Protein AF-X1DJ37-F1 (afdb_monomer_lite)

Sequence (113 aa):
PRICLNRFDFKKEFSEYPNYTDTIFDDEAEVSIEGAAAPFTGRFKPRGPGRLKAFYDQDPFGPWRLQIYDMFDWDTGTLNSFELTITTPEPTTVILLLLGAGLMTVFKPRRGR

Secondary structure (DSSP, 8-state):
----SS---TTT-------EEEEEE-TT-SSBGGG--SSEEEEEBPPSSS-GGGGTTS---S----------TT----------------HHHHHHHHHHHHHTTS-------

InterPro domains:
  IPR008979 Galactose-binding-like domain superfamily [SSF49785] (54-86)
  IPR013424 PEP-CTERM protein-sorting domain [PF07589] (87-111)
  IPR013424 PEP-CTERM protein-sorting domain [TIGR02595] (88-106)

pLDDT: mean 79.8, std 15.0, range [50.06, 96.5]

Radius of gyration: 22.68 Å; chains: 1; bounding box: 65×37×58 Å

Organism: NCBI:txid412755

Structure (mmCIF, N/CA/C/O backbone):
data_AF-X1DJ37-F1
#
_entry.id   AF-X1DJ37-F1
#
loop_
_atom_site.group_PDB
_atom_site.id
_atom_site.type_symbol
_atom_site.label_atom_id
_atom_site.label_alt_id
_atom_site.label_comp_id
_atom_site.label_asym_id
_atom_site.label_entity_id
_atom_site.label_seq_id
_atom_site.pdbx_PDB_ins_code
_atom_site.Cartn_x
_atom_site.Cartn_y
_atom_site.Cartn_z
_atom_site.occupancy
_atom_site.B_iso_or_equiv
_atom_site.auth_seq_id
_atom_site.auth_comp_id
_atom_site.auth_asym_id
_atom_site.auth_atom_id
_atom_site.pdbx_PDB_model_num
ATOM 1 N N . PRO A 1 1 ? -9.092 -8.165 5.855 1.00 77.06 1 PRO A N 1
ATOM 2 C CA . PRO A 1 1 ? -9.307 -8.407 4.405 1.00 77.06 1 PRO A CA 1
ATOM 3 C C . PRO A 1 1 ? -7.977 -8.250 3.659 1.00 77.06 1 PRO A C 1
ATOM 5 O O . PRO A 1 1 ? -7.095 -7.567 4.167 1.00 77.06 1 PRO A O 1
ATOM 8 N N . ARG A 1 2 ? -7.811 -8.876 2.491 1.00 85.38 2 ARG A N 1
ATOM 9 C CA . ARG A 1 2 ? -6.674 -8.599 1.603 1.00 85.38 2 ARG A CA 1
ATOM 10 C C . ARG A 1 2 ? -7.165 -7.668 0.504 1.00 85.38 2 ARG A C 1
ATOM 12 O O . ARG A 1 2 ? -8.104 -8.031 -0.195 1.00 85.38 2 ARG A O 1
ATOM 19 N N . ILE A 1 3 ? -6.539 -6.507 0.363 1.00 87.19 3 ILE A N 1
ATOM 20 C CA . ILE A 1 3 ? -6.842 -5.563 -0.716 1.00 87.19 3 ILE A CA 1
ATOM 21 C C . ILE A 1 3 ? -5.673 -5.481 -1.682 1.00 87.19 3 ILE A C 1
ATOM 23 O O . ILE A 1 3 ? -4.552 -5.888 -1.362 1.00 87.19 3 ILE A O 1
ATOM 27 N N . CYS A 1 4 ? -5.947 -4.931 -2.853 1.00 85.38 4 CYS A N 1
ATOM 28 C CA . CYS A 1 4 ? -4.912 -4.558 -3.784 1.00 85.38 4 CYS A CA 1
ATOM 29 C C . CYS A 1 4 ? -4.678 -3.048 -3.734 1.00 85.38 4 CYS A C 1
ATOM 31 O O . CYS A 1 4 ? -5.633 -2.292 -3.592 1.00 85.38 4 CYS A O 1
ATOM 33 N N . LEU A 1 5 ? -3.414 -2.623 -3.811 1.00 88.00 5 LEU A N 1
ATOM 34 C CA . LEU A 1 5 ? -3.062 -1.201 -3.839 1.00 88.00 5 LEU A CA 1
ATOM 35 C C . LEU A 1 5 ? -2.826 -0.709 -5.267 1.00 88.00 5 LEU A C 1
ATOM 37 O O . LEU A 1 5 ? -3.344 0.337 -5.650 1.00 88.00 5 LEU A O 1
ATOM 41 N N . ASN A 1 6 ? -2.078 -1.485 -6.060 1.00 82.50 6 ASN A N 1
ATOM 42 C CA . ASN A 1 6 ? -1.823 -1.161 -7.465 1.00 82.50 6 ASN A CA 1
ATOM 43 C C . ASN A 1 6 ? -1.772 -2.364 -8.429 1.00 82.50 6 ASN A C 1
ATOM 45 O O . ASN A 1 6 ? -1.582 -2.199 -9.630 1.00 82.50 6 ASN A O 1
ATOM 49 N N . ARG A 1 7 ? -1.922 -3.603 -7.943 1.00 69.44 7 ARG A N 1
ATOM 50 C CA . ARG A 1 7 ? -1.800 -4.783 -8.812 1.00 69.44 7 ARG A CA 1
ATOM 51 C C . ARG A 1 7 ? -3.114 -5.097 -9.526 1.00 69.44 7 ARG A C 1
ATOM 53 O O . ARG A 1 7 ? -4.167 -5.238 -8.907 1.00 69.44 7 ARG A O 1
ATOM 60 N N . PHE A 1 8 ? -3.027 -5.274 -10.834 1.00 60.03 8 PHE A N 1
ATOM 61 C CA . PHE A 1 8 ? -4.132 -5.756 -11.645 1.00 60.03 8 PHE A CA 1
ATOM 62 C C . PHE A 1 8 ? -4.064 -7.269 -11.889 1.00 60.03 8 PHE A C 1
ATOM 64 O O . PHE A 1 8 ? -3.048 -7.914 -11.634 1.00 60.03 8 PHE A O 1
ATOM 71 N N . ASP A 1 9 ? -5.205 -7.819 -12.310 1.00 60.91 9 ASP A N 1
ATOM 72 C CA . ASP A 1 9 ? -5.481 -9.219 -12.614 1.00 60.91 9 ASP A CA 1
ATOM 73 C C . ASP A 1 9 ? -4.292 -9.948 -13.258 1.00 60.91 9 ASP A C 1
ATOM 75 O O . ASP A 1 9 ? -3.897 -9.670 -14.392 1.00 60.91 9 ASP A O 1
ATOM 79 N N . PHE A 1 10 ? -3.816 -10.969 -12.541 1.00 55.34 10 PHE A N 1
ATOM 80 C CA . PHE A 1 10 ? -2.777 -11.921 -12.936 1.00 55.34 10 PHE A CA 1
ATOM 81 C C . PHE A 1 10 ? -3.015 -12.597 -14.295 1.00 55.34 10 PHE A C 1
ATOM 83 O O . PHE A 1 10 ? -2.132 -13.300 -14.781 1.00 55.34 10 PHE A O 1
ATOM 90 N N . LYS A 1 11 ? -4.219 -12.474 -14.865 1.00 55.44 11 LYS A N 1
ATOM 91 C CA . LYS A 1 11 ? -4.629 -13.151 -16.093 1.00 55.44 11 LYS A CA 1
ATOM 92 C C . LYS A 1 11 ? -4.899 -12.226 -17.280 1.00 55.44 11 LYS A C 1
ATOM 94 O O . LYS A 1 11 ? -5.096 -12.773 -18.364 1.00 55.44 11 LYS A O 1
ATOM 99 N N . LYS A 1 12 ? -4.980 -10.893 -17.123 1.00 59.78 12 LYS A N 1
ATOM 100 C CA . LYS A 1 12 ? -5.550 -10.048 -18.199 1.00 59.78 12 LYS A CA 1
ATOM 101 C C . LYS A 1 12 ? -4.901 -8.699 -18.501 1.00 59.78 12 LYS A C 1
ATOM 103 O O . LYS A 1 12 ? -4.946 -8.324 -19.667 1.00 59.78 12 LYS A O 1
ATOM 108 N N . GLU A 1 13 ? -4.295 -7.982 -17.557 1.00 57.59 13 GLU A N 1
ATOM 109 C CA . GLU A 1 13 ? -3.586 -6.734 -17.899 1.00 57.59 13 GLU A CA 1
ATOM 110 C C . GLU A 1 13 ? -2.312 -6.613 -17.068 1.00 57.59 13 GLU A C 1
ATOM 112 O O . GLU A 1 13 ? -2.327 -6.504 -15.843 1.00 57.59 13 GLU A O 1
ATOM 117 N N . PHE A 1 14 ? -1.182 -6.629 -17.757 1.00 55.31 14 PHE A N 1
ATOM 118 C CA . PHE A 1 14 ? 0.084 -6.242 -17.169 1.00 55.31 14 PHE A CA 1
ATOM 119 C C . PHE A 1 14 ? 0.218 -4.739 -17.387 1.00 55.31 14 PHE A C 1
ATOM 121 O O . PHE A 1 14 ? 0.517 -4.291 -18.489 1.00 55.31 14 PHE A O 1
ATOM 128 N N . SER A 1 15 ? -0.093 -3.946 -16.366 1.00 57.59 15 SER A N 1
ATOM 129 C CA . SER A 1 15 ? 0.289 -2.536 -16.354 1.00 57.59 15 SER A CA 1
ATOM 130 C C . SER A 1 15 ? 1.588 -2.418 -15.567 1.00 57.59 15 SER A C 1
ATOM 132 O O . SER A 1 15 ? 1.619 -2.715 -14.372 1.00 57.59 15 SER A O 1
ATOM 134 N N . GLU A 1 16 ? 2.658 -2.017 -16.246 1.00 65.25 16 GLU A N 1
ATOM 135 C CA . GLU A 1 16 ? 3.930 -1.673 -15.618 1.00 65.25 16 GLU A CA 1
ATOM 136 C C . GLU A 1 16 ? 3.775 -0.319 -14.922 1.00 65.25 16 GLU A C 1
ATOM 138 O O . GLU A 1 16 ? 3.636 0.726 -15.558 1.00 65.25 16 GLU A O 1
ATOM 143 N N . TYR A 1 17 ? 3.775 -0.337 -13.593 1.00 74.19 17 TYR A N 1
ATOM 144 C CA . TYR A 1 17 ? 3.779 0.872 -12.778 1.00 74.19 17 TYR A CA 1
ATOM 145 C C . TYR A 1 17 ? 5.075 0.922 -11.965 1.00 74.19 17 TYR A C 1
ATOM 147 O O . TYR A 1 17 ? 5.079 0.498 -10.806 1.00 74.19 17 TYR A O 1
ATOM 155 N N . PRO A 1 18 ? 6.187 1.384 -12.566 1.00 82.62 18 PRO A N 1
ATOM 156 C CA . PRO A 1 18 ? 7.462 1.509 -11.873 1.00 82.62 18 PRO A CA 1
ATOM 157 C C . PRO A 1 18 ? 7.520 2.785 -11.019 1.00 82.62 18 PRO A C 1
ATOM 159 O O . PRO A 1 18 ? 6.720 3.702 -11.180 1.00 82.62 18 PRO A O 1
ATOM 162 N N . ASN A 1 19 ? 8.538 2.876 -10.160 1.00 90.19 19 ASN A N 1
ATOM 163 C CA . ASN A 1 19 ? 8.953 4.107 -9.469 1.00 90.19 19 ASN A CA 1
ATOM 164 C C . ASN A 1 19 ? 7.893 4.731 -8.539 1.00 90.19 19 ASN A C 1
ATOM 166 O O . ASN A 1 19 ? 7.379 5.823 -8.785 1.00 90.19 19 ASN A O 1
ATOM 170 N N . TYR A 1 20 ? 7.620 4.057 -7.423 1.00 92.75 20 TYR A N 1
ATOM 171 C CA . TYR A 1 20 ? 6.886 4.623 -6.287 1.00 92.75 20 TYR A CA 1
ATOM 172 C C . TYR A 1 20 ? 7.854 5.430 -5.427 1.00 92.75 20 TYR A C 1
ATOM 174 O O . TYR A 1 20 ? 8.816 4.886 -4.884 1.00 92.75 20 TYR A O 1
ATOM 182 N N . THR A 1 21 ? 7.632 6.735 -5.326 1.00 94.50 21 THR A N 1
ATOM 183 C CA . THR A 1 21 ? 8.481 7.648 -4.551 1.00 94.50 21 THR A CA 1
ATOM 184 C C . THR A 1 21 ? 7.571 8.492 -3.690 1.00 94.50 21 THR A C 1
ATOM 186 O O . THR A 1 21 ? 6.809 9.278 -4.237 1.00 94.50 21 THR A O 1
ATOM 189 N N . ASP A 1 22 ? 7.608 8.304 -2.371 1.00 95.12 22 ASP A N 1
ATOM 190 C CA . ASP A 1 22 ? 6.698 8.972 -1.430 1.00 95.12 22 ASP A CA 1
ATOM 191 C C . ASP A 1 22 ? 5.216 8.821 -1.831 1.00 95.12 22 ASP A C 1
ATOM 193 O O . ASP A 1 22 ? 4.411 9.753 -1.752 1.00 95.12 22 ASP A O 1
ATOM 197 N N . THR A 1 23 ? 4.856 7.633 -2.330 1.00 95.69 23 THR A N 1
ATOM 198 C CA . THR A 1 23 ? 3.485 7.311 -2.731 1.00 95.69 23 THR A CA 1
ATOM 199 C C . THR A 1 23 ? 2.621 7.060 -1.503 1.00 95.69 23 THR A C 1
ATOM 201 O O . THR A 1 23 ? 2.898 6.157 -0.714 1.00 95.69 23 THR A O 1
ATOM 204 N N . ILE A 1 24 ? 1.515 7.790 -1.393 1.00 96.19 24 ILE A N 1
ATOM 205 C CA . ILE A 1 24 ? 0.497 7.586 -0.363 1.00 96.19 24 ILE A CA 1
ATOM 206 C C . ILE A 1 24 ? -0.746 7.000 -1.026 1.00 96.19 24 ILE A C 1
ATOM 208 O O . ILE A 1 24 ? -1.385 7.641 -1.859 1.00 96.19 24 ILE A O 1
ATOM 212 N N . PHE A 1 25 ? -1.108 5.783 -0.639 1.00 94.88 25 PHE A N 1
ATOM 213 C CA . PHE A 1 25 ? -2.372 5.175 -1.036 1.00 94.88 25 PHE A CA 1
ATOM 214 C C . PHE A 1 25 ? -3.488 5.653 -0.104 1.00 94.88 25 PHE A C 1
ATOM 216 O O . PHE A 1 25 ? -3.411 5.434 1.100 1.00 94.88 25 PHE A O 1
ATOM 223 N N . ASP A 1 26 ? -4.518 6.296 -0.658 1.00 95.25 26 ASP A N 1
ATOM 224 C CA . ASP A 1 26 ? -5.645 6.845 0.103 1.00 95.25 26 ASP A CA 1
ATOM 225 C C . ASP A 1 26 ? -6.933 6.857 -0.738 1.00 95.25 26 ASP A C 1
ATOM 227 O O . ASP A 1 26 ? -6.992 7.436 -1.823 1.00 95.25 26 ASP A O 1
ATOM 231 N N . ASP A 1 27 ? -7.999 6.253 -0.218 1.00 93.19 27 ASP A N 1
ATOM 232 C CA . ASP A 1 27 ? -9.310 6.199 -0.869 1.00 93.19 27 ASP A CA 1
ATOM 233 C C . ASP A 1 27 ? -9.965 7.563 -1.074 1.00 93.19 27 ASP A C 1
ATOM 235 O O . ASP A 1 27 ? -10.840 7.705 -1.935 1.00 93.19 27 ASP A O 1
ATOM 239 N N . GLU A 1 28 ? -9.562 8.555 -0.288 1.00 92.69 28 GLU A N 1
ATOM 240 C CA . GLU A 1 28 ? -10.034 9.930 -0.374 1.00 92.69 28 GLU A CA 1
ATOM 241 C C . GLU A 1 28 ? -9.193 10.778 -1.331 1.00 92.69 28 GLU A C 1
ATOM 243 O O . GLU A 1 28 ? -9.460 11.965 -1.496 1.00 92.69 28 GLU A O 1
ATOM 248 N N . ALA A 1 29 ? -8.154 10.227 -1.963 1.00 95.00 29 ALA A N 1
ATOM 249 C CA . ALA A 1 29 ? -7.414 10.946 -2.994 1.00 95.00 29 ALA A CA 1
ATOM 250 C C . ALA A 1 29 ? -8.301 11.253 -4.215 1.00 95.00 29 ALA A C 1
ATOM 252 O O . ALA A 1 29 ? -9.163 10.456 -4.605 1.00 95.00 29 ALA A O 1
ATOM 253 N N . GLU A 1 30 ? -8.067 12.397 -4.854 1.00 92.75 30 GLU A N 1
ATOM 254 C CA . GLU A 1 30 ? -8.797 12.807 -6.057 1.00 92.75 30 GLU A CA 1
ATOM 255 C C . GLU A 1 30 ? -8.398 11.947 -7.264 1.00 92.75 30 GLU A C 1
ATOM 257 O O . GLU A 1 30 ? -9.253 11.358 -7.932 1.00 92.75 30 GLU A O 1
ATOM 262 N N . VAL A 1 31 ? -7.089 11.795 -7.475 1.00 92.50 31 VAL A N 1
ATOM 263 C CA . VAL A 1 31 ? -6.505 11.107 -8.629 1.00 92.50 31 VAL A CA 1
ATOM 264 C C . VAL A 1 31 ? -6.372 9.607 -8.355 1.00 92.50 31 VAL A C 1
ATOM 266 O O . VAL A 1 31 ? -5.840 9.192 -7.325 1.00 92.50 31 VAL A O 1
ATOM 269 N N . SER A 1 32 ? -6.854 8.778 -9.283 1.00 90.81 32 SER A N 1
ATOM 270 C CA . SER A 1 32 ? -6.601 7.330 -9.276 1.00 90.81 32 SER A CA 1
ATOM 271 C C . SER A 1 32 ? -5.171 7.037 -9.694 1.00 90.81 32 SER A C 1
ATOM 273 O O . SER A 1 32 ? -4.685 7.653 -10.642 1.00 90.81 32 SER A O 1
ATOM 275 N N . ILE A 1 33 ? -4.530 6.049 -9.067 1.00 90.25 33 ILE A N 1
ATOM 276 C CA . ILE A 1 33 ? -3.201 5.612 -9.508 1.00 90.25 33 ILE A CA 1
ATOM 277 C C . ILE A 1 33 ? -3.217 5.053 -10.943 1.00 90.25 33 ILE A C 1
ATOM 279 O O . ILE A 1 33 ? -2.223 5.164 -11.649 1.00 90.25 33 ILE A O 1
ATOM 283 N N . GLU A 1 34 ? -4.367 4.554 -11.421 1.00 85.12 34 GLU A N 1
ATOM 284 C CA . GLU A 1 34 ? -4.556 4.131 -12.821 1.00 85.12 34 GLU A CA 1
ATOM 285 C C . GLU A 1 34 ? -4.487 5.292 -13.822 1.00 85.12 34 GLU A C 1
ATOM 287 O O . GLU A 1 34 ? -4.131 5.085 -14.979 1.00 85.12 34 GLU A O 1
ATOM 292 N N . GLY A 1 35 ? -4.864 6.500 -13.394 1.00 84.56 35 GLY A N 1
ATOM 293 C CA . GLY A 1 35 ? -4.855 7.703 -14.229 1.00 84.56 35 GLY A CA 1
ATOM 294 C C . GLY A 1 35 ? -3.566 8.515 -14.113 1.00 84.56 35 GLY A C 1
ATOM 295 O O . GLY A 1 35 ? -3.459 9.568 -14.737 1.00 84.56 35 GLY A O 1
ATOM 296 N N . ALA A 1 36 ? -2.617 8.060 -13.293 1.00 88.56 36 ALA A N 1
ATOM 297 C CA . ALA A 1 36 ? -1.332 8.706 -13.079 1.00 88.56 36 ALA A CA 1
ATOM 298 C C . ALA A 1 36 ? -0.223 8.006 -13.879 1.00 88.56 36 ALA A C 1
ATOM 300 O O . ALA A 1 36 ? -0.375 6.875 -14.339 1.00 88.56 36 ALA A O 1
ATOM 301 N N . ALA A 1 37 ? 0.913 8.683 -14.026 1.00 88.12 37 ALA A N 1
ATOM 302 C CA . ALA A 1 37 ? 2.110 8.136 -14.651 1.00 88.12 37 ALA A CA 1
ATOM 303 C C . ALA A 1 37 ? 3.290 8.213 -13.679 1.00 88.12 37 ALA A C 1
ATOM 305 O O . ALA A 1 37 ? 3.343 9.102 -12.829 1.00 88.12 37 ALA A O 1
ATOM 306 N N . ALA A 1 38 ? 4.233 7.284 -13.825 1.00 88.31 38 ALA A N 1
ATOM 307 C CA . ALA A 1 38 ? 5.457 7.270 -13.039 1.00 88.31 38 ALA A CA 1
ATOM 308 C C . ALA A 1 38 ? 6.316 8.534 -13.298 1.00 88.31 38 ALA A C 1
ATOM 310 O O . ALA A 1 38 ? 6.339 9.026 -14.431 1.00 88.31 38 ALA A O 1
ATOM 311 N N . PRO A 1 39 ? 7.085 9.022 -12.305 1.00 91.69 39 PRO A N 1
ATOM 312 C CA . PRO A 1 39 ? 7.154 8.523 -10.930 1.00 91.69 39 PRO A CA 1
ATOM 313 C C . PRO A 1 39 ? 5.870 8.826 -10.142 1.00 91.69 39 PRO A C 1
ATOM 315 O O . PRO A 1 39 ? 5.317 9.921 -10.223 1.00 91.69 39 PRO A O 1
ATOM 318 N N . PHE A 1 40 ? 5.400 7.855 -9.358 1.00 93.31 40 PHE A N 1
ATOM 319 C CA . PHE A 1 40 ? 4.176 7.985 -8.562 1.00 93.31 40 PHE A CA 1
ATOM 320 C C . PHE A 1 40 ? 4.443 8.758 -7.270 1.00 93.31 40 PHE A C 1
ATOM 322 O O . PHE A 1 40 ? 4.438 8.184 -6.183 1.00 93.31 40 PHE A O 1
ATOM 329 N N . THR A 1 41 ? 4.685 10.062 -7.372 1.00 95.81 41 THR A N 1
ATOM 330 C CA . THR A 1 41 ? 4.894 10.930 -6.205 1.00 95.81 41 THR A CA 1
ATOM 331 C C . THR A 1 41 ? 3.605 11.595 -5.755 1.00 95.81 41 THR A C 1
ATOM 333 O O . THR A 1 41 ? 2.947 12.281 -6.536 1.00 95.81 41 THR A O 1
ATOM 336 N N . GLY A 1 42 ? 3.251 11.405 -4.482 1.00 95.44 42 GLY A N 1
ATOM 337 C CA . GLY A 1 42 ? 2.068 12.005 -3.869 1.00 95.44 42 GLY A CA 1
ATOM 338 C C . GLY A 1 42 ? 0.960 11.007 -3.534 1.00 95.44 42 GLY A C 1
ATOM 339 O O . GLY A 1 42 ? 1.195 9.810 -3.366 1.00 95.44 42 GLY A O 1
ATOM 340 N N . ARG A 1 43 ? -0.262 11.526 -3.374 1.00 96.19 43 ARG A N 1
ATOM 341 C CA . ARG A 1 43 ? -1.411 10.792 -2.828 1.00 96.19 43 ARG A CA 1
ATOM 342 C C . ARG A 1 43 ? -2.353 10.320 -3.934 1.00 96.19 43 ARG A C 1
ATOM 344 O O . ARG A 1 43 ? -2.884 11.142 -4.676 1.00 96.19 43 ARG A O 1
ATOM 351 N N . PHE A 1 44 ? -2.605 9.015 -4.004 1.00 94.56 44 PHE A N 1
ATOM 352 C CA . PHE A 1 44 ? -3.401 8.392 -5.061 1.00 94.56 44 PHE A CA 1
ATOM 353 C C . PHE A 1 44 ? -4.430 7.408 -4.516 1.00 94.56 44 PHE A C 1
ATOM 355 O O . PHE A 1 44 ? -4.202 6.701 -3.533 1.00 94.56 44 PHE A O 1
ATOM 362 N N . LYS A 1 45 ? -5.561 7.318 -5.218 1.00 93.00 45 LYS A N 1
ATOM 363 C CA . LYS A 1 45 ? -6.602 6.340 -4.922 1.00 93.00 45 LYS A CA 1
ATOM 364 C C . LYS A 1 45 ? -6.133 4.954 -5.381 1.00 93.00 45 LYS A C 1
ATOM 366 O O . LYS A 1 45 ? -5.724 4.838 -6.541 1.00 93.00 45 LYS A O 1
ATOM 371 N N . PRO A 1 46 ? -6.192 3.916 -4.521 1.00 90.56 46 PRO A N 1
ATOM 372 C CA . PRO A 1 46 ? -5.738 2.572 -4.871 1.00 90.56 46 PRO A CA 1
ATOM 373 C C . PRO A 1 46 ? -6.543 1.930 -6.010 1.00 90.56 46 PRO A C 1
ATOM 375 O O . PRO A 1 46 ? -7.740 2.199 -6.177 1.00 90.56 46 PRO A O 1
ATOM 378 N N . ARG A 1 47 ? -5.895 1.017 -6.742 1.00 80.56 47 ARG A N 1
ATOM 379 C CA . ARG A 1 47 ? -6.491 0.164 -7.784 1.00 80.56 47 ARG A CA 1
ATOM 380 C C . ARG A 1 47 ? -7.002 -1.161 -7.204 1.00 80.56 47 ARG A C 1
ATOM 382 O O . ARG A 1 47 ? -6.325 -1.785 -6.395 1.00 80.56 47 ARG A O 1
ATOM 389 N N . GLY A 1 48 ? -8.133 -1.655 -7.720 1.00 68.31 48 GLY A N 1
ATOM 390 C CA . GLY A 1 48 ? -8.596 -3.040 -7.532 1.00 68.31 48 GLY A CA 1
ATOM 391 C C . GLY A 1 48 ? -9.976 -3.197 -6.870 1.00 68.31 48 GLY A C 1
ATOM 392 O O . GLY A 1 48 ? -10.571 -2.219 -6.410 1.00 68.31 48 GLY A O 1
ATOM 393 N N . PRO A 1 49 ? -10.526 -4.431 -6.843 1.00 59.81 49 PRO A N 1
ATOM 394 C CA . PRO A 1 49 ? -11.760 -4.728 -6.127 1.00 59.81 49 PRO A CA 1
ATOM 395 C C . PRO A 1 49 ? -11.498 -4.690 -4.617 1.00 59.81 49 PRO A C 1
ATOM 397 O O . PRO A 1 49 ? -10.700 -5.464 -4.091 1.00 59.81 49 PRO A O 1
ATOM 400 N N . GLY A 1 50 ? -12.186 -3.787 -3.920 1.00 66.19 50 GLY A N 1
ATOM 401 C CA . GLY A 1 50 ? -11.906 -3.494 -2.516 1.00 66.19 50 GLY A CA 1
ATOM 402 C C . GLY A 1 50 ? -10.756 -2.499 -2.385 1.00 66.19 50 GLY A C 1
ATOM 403 O O . GLY A 1 50 ? -9.658 -2.711 -2.890 1.00 66.19 50 GLY A O 1
ATOM 404 N N . ARG A 1 51 ? -11.040 -1.386 -1.715 1.00 84.19 51 ARG A N 1
ATOM 405 C CA . ARG A 1 51 ? -10.101 -0.290 -1.483 1.00 84.19 51 ARG A CA 1
ATOM 406 C C . ARG A 1 51 ? -9.740 -0.198 0.007 1.00 84.19 51 ARG A C 1
ATOM 408 O O . ARG A 1 51 ? -10.190 -1.048 0.778 1.00 84.19 51 ARG A O 1
ATOM 415 N N . LEU A 1 52 ? -8.970 0.801 0.445 1.00 91.81 52 LEU A N 1
ATOM 416 C CA . LEU A 1 52 ? -8.614 0.955 1.869 1.00 91.81 52 LEU A CA 1
ATOM 417 C C . LEU A 1 52 ? -9.849 1.078 2.777 1.00 91.81 52 LEU A C 1
ATOM 419 O O . LEU A 1 52 ? -9.830 0.604 3.910 1.00 91.81 52 LEU A O 1
ATOM 423 N N . LYS A 1 53 ? -10.970 1.570 2.242 1.00 90.81 53 LYS A N 1
ATOM 424 C CA . LYS A 1 53 ? -12.302 1.567 2.865 1.00 90.81 53 LYS A CA 1
ATOM 425 C C . LYS A 1 53 ? -12.776 0.200 3.343 1.00 90.81 53 LYS A C 1
ATOM 427 O O . LYS A 1 53 ? -13.609 0.137 4.236 1.00 90.81 53 LYS A O 1
ATOM 432 N N . ALA A 1 54 ? -12.246 -0.899 2.805 1.00 90.38 54 ALA A N 1
ATOM 433 C CA . ALA A 1 54 ? -12.552 -2.244 3.293 1.00 90.38 54 ALA A CA 1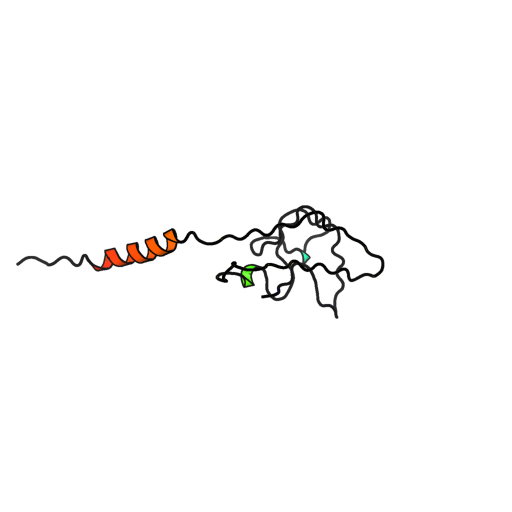
ATOM 434 C C . ALA A 1 54 ? -12.087 -2.487 4.743 1.00 90.38 54 ALA A C 1
ATOM 436 O O . ALA A 1 54 ? -12.481 -3.484 5.345 1.00 90.38 54 ALA A O 1
ATOM 437 N N . PHE A 1 55 ? -11.240 -1.609 5.287 1.00 91.31 55 PHE A N 1
ATOM 438 C CA . PHE A 1 55 ? -10.798 -1.638 6.679 1.00 91.31 55 PHE A CA 1
ATOM 439 C C . PHE A 1 55 ? -11.544 -0.648 7.582 1.00 91.31 55 PHE A C 1
ATOM 441 O O . PHE A 1 55 ? -11.251 -0.594 8.772 1.00 91.31 55 PHE A O 1
ATOM 448 N N . TYR A 1 56 ? -12.503 0.122 7.058 1.00 90.62 56 TYR A N 1
ATOM 449 C CA . TYR A 1 56 ? -13.307 1.010 7.897 1.00 90.62 56 TYR A CA 1
ATOM 450 C C . TYR A 1 56 ? -14.115 0.195 8.911 1.00 90.62 56 TYR A C 1
ATOM 452 O O . TYR A 1 56 ? -14.613 -0.892 8.601 1.00 90.62 56 TYR A O 1
ATOM 460 N N . ASP A 1 57 ? -14.186 0.721 10.134 1.00 88.50 57 ASP A N 1
ATOM 461 C CA . ASP A 1 57 ? -14.851 0.112 11.292 1.00 88.50 57 ASP A CA 1
ATOM 462 C C . ASP A 1 57 ? -14.365 -1.309 11.642 1.00 88.50 57 ASP A C 1
ATOM 464 O O . ASP A 1 57 ? -15.020 -2.033 12.392 1.00 88.50 57 ASP A O 1
ATOM 468 N N . GLN A 1 58 ? -13.215 -1.727 11.105 1.00 90.31 58 GLN A N 1
ATOM 469 C CA . GLN A 1 58 ? -12.555 -2.967 11.498 1.00 90.31 58 GLN A CA 1
ATOM 470 C C . GLN A 1 58 ? -11.636 -2.719 12.692 1.00 90.31 58 GLN A C 1
ATOM 472 O O . GLN A 1 58 ? -11.069 -1.638 12.842 1.00 90.31 58 GLN A O 1
ATOM 477 N N . ASP A 1 59 ? -11.452 -3.750 13.513 1.00 90.1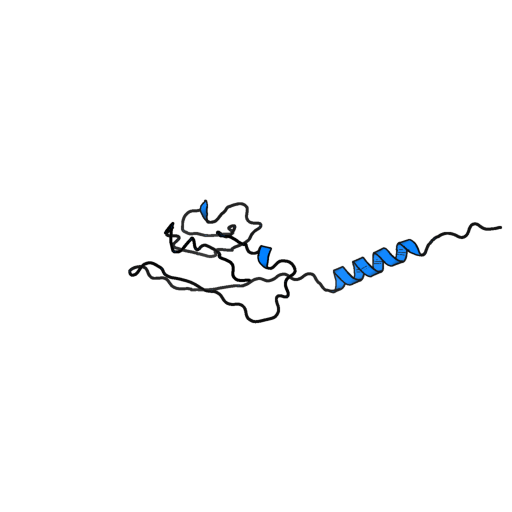9 59 ASP A N 1
ATOM 478 C CA . ASP A 1 59 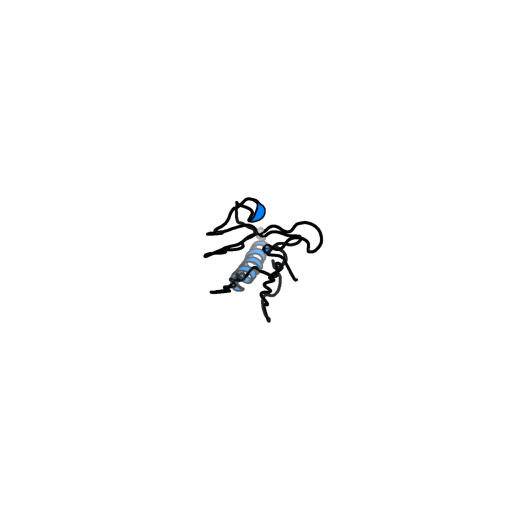? -10.441 -3.742 14.564 1.00 90.19 59 ASP A CA 1
ATOM 479 C C . ASP A 1 59 ? -9.031 -3.707 13.930 1.00 90.19 59 ASP A C 1
ATOM 481 O O . ASP A 1 59 ? -8.678 -4.634 13.189 1.00 90.19 59 ASP A O 1
ATOM 485 N N . PRO A 1 60 ? -8.220 -2.656 14.167 1.00 91.94 60 PRO A N 1
ATOM 486 C CA . PRO A 1 60 ? -6.878 -2.572 13.609 1.00 91.94 60 PRO A CA 1
ATOM 487 C C . PRO A 1 60 ? -5.838 -3.376 14.401 1.00 91.94 60 PRO A C 1
ATOM 489 O O . PRO A 1 60 ? -4.687 -3.463 13.959 1.00 91.94 60 PRO A O 1
ATOM 492 N N . PHE A 1 61 ? -6.195 -3.924 15.571 1.00 89.75 61 PHE A N 1
ATOM 493 C CA . PHE A 1 61 ? -5.265 -4.657 16.420 1.00 89.75 61 PHE A CA 1
ATOM 494 C C . PHE A 1 61 ? -4.888 -6.000 15.795 1.00 89.75 61 PHE A C 1
ATOM 496 O O . PHE A 1 61 ? -5.723 -6.860 15.517 1.00 89.75 61 PHE A O 1
ATOM 503 N N . GLY A 1 62 ? -3.584 -6.204 15.616 1.00 89.62 62 GLY A N 1
ATOM 504 C CA . GLY A 1 62 ? -3.034 -7.451 15.108 1.00 89.62 62 GLY A CA 1
ATOM 505 C C . GLY A 1 62 ? -1.954 -7.241 14.051 1.00 89.62 62 GLY A C 1
ATOM 506 O O . GLY A 1 62 ? -1.514 -6.118 13.796 1.00 89.62 62 GLY A O 1
ATOM 507 N N . PRO A 1 63 ? -1.472 -8.340 13.451 1.00 93.94 63 PRO A N 1
ATOM 508 C CA . PRO A 1 63 ? -0.404 -8.277 12.471 1.00 93.94 63 PRO A CA 1
ATOM 509 C C . PRO A 1 63 ? -0.907 -7.752 11.122 1.00 93.94 63 PRO A C 1
ATOM 511 O O . PRO A 1 63 ? -1.828 -8.309 10.522 1.00 93.94 63 PRO A O 1
ATOM 514 N N . TRP A 1 64 ? -0.213 -6.745 10.597 1.00 94.62 64 TRP A N 1
ATOM 515 C CA . TRP A 1 64 ? -0.381 -6.248 9.232 1.00 94.62 64 TRP A CA 1
ATOM 516 C C . TRP A 1 64 ? 0.703 -6.811 8.314 1.00 94.62 64 TRP A C 1
ATOM 518 O O . TRP A 1 64 ? 1.835 -7.050 8.733 1.00 94.62 64 TRP A O 1
ATOM 528 N N . ARG A 1 65 ? 0.359 -7.046 7.044 1.00 93.62 65 ARG A N 1
ATOM 529 C CA . ARG A 1 65 ? 1.280 -7.615 6.053 1.00 93.62 65 ARG A CA 1
ATOM 530 C C . ARG A 1 65 ? 1.222 -6.833 4.749 1.00 93.62 65 ARG A C 1
ATOM 532 O O . ARG A 1 65 ? 0.195 -6.847 4.074 1.00 93.62 65 ARG A O 1
ATOM 539 N N . LEU A 1 66 ? 2.351 -6.248 4.360 1.00 92.69 66 LEU A N 1
ATOM 540 C CA . LEU A 1 66 ? 2.577 -5.769 3.000 1.00 92.69 66 LEU A CA 1
ATOM 541 C C . LEU A 1 66 ? 3.019 -6.942 2.114 1.00 92.69 66 LEU A C 1
ATOM 543 O O . LEU A 1 66 ? 3.859 -7.746 2.515 1.00 92.69 66 LEU A O 1
ATOM 547 N N . GLN A 1 67 ? 2.455 -7.050 0.911 1.00 90.12 67 GLN A N 1
ATOM 548 C CA . GLN A 1 67 ? 2.882 -8.028 -0.091 1.00 90.12 67 GLN A CA 1
ATOM 549 C C . GLN A 1 67 ? 3.216 -7.307 -1.393 1.00 90.12 67 GLN A C 1
ATOM 551 O O . GLN A 1 67 ? 2.328 -6.738 -2.026 1.00 90.12 67 GLN A O 1
ATOM 556 N N . ILE A 1 68 ? 4.483 -7.373 -1.790 1.00 88.25 68 ILE A N 1
ATOM 557 C CA . ILE A 1 68 ? 4.985 -6.841 -3.058 1.00 88.25 68 ILE A CA 1
ATOM 558 C C . ILE A 1 68 ? 5.235 -8.021 -3.982 1.00 88.25 68 ILE A C 1
ATOM 560 O O . ILE A 1 68 ? 5.707 -9.072 -3.548 1.00 88.25 68 ILE A O 1
ATOM 564 N N . TYR A 1 69 ? 4.870 -7.853 -5.244 1.00 82.88 69 TYR A N 1
ATOM 565 C CA . TYR A 1 69 ? 5.061 -8.870 -6.254 1.00 82.88 69 TYR A CA 1
ATOM 566 C C . TYR A 1 69 ? 5.754 -8.258 -7.447 1.00 82.88 69 TYR A C 1
ATOM 568 O O . TYR A 1 69 ? 5.220 -7.327 -8.044 1.00 82.88 69 TYR A O 1
ATOM 576 N N . ASP A 1 70 ? 6.893 -8.838 -7.784 1.00 82.12 70 ASP A N 1
ATOM 577 C CA . ASP A 1 70 ? 7.467 -8.716 -9.108 1.00 82.12 70 ASP A CA 1
ATOM 578 C C . ASP A 1 70 ? 6.808 -9.757 -10.021 1.00 82.12 70 ASP A C 1
ATOM 580 O O . ASP A 1 70 ? 6.499 -10.874 -9.588 1.00 82.12 70 ASP A O 1
ATOM 584 N N . MET A 1 71 ? 6.496 -9.362 -11.247 1.00 76.88 71 MET A N 1
ATOM 585 C CA . MET A 1 71 ? 5.824 -10.203 -12.238 1.00 76.88 71 MET A CA 1
ATOM 586 C C . MET A 1 71 ? 6.591 -10.299 -13.552 1.00 76.88 71 MET A C 1
ATOM 588 O O . MET A 1 71 ? 6.106 -10.982 -14.454 1.00 76.88 71 MET A O 1
ATOM 592 N N . PHE A 1 72 ? 7.737 -9.631 -13.667 1.00 76.62 72 PHE A N 1
ATOM 593 C CA . PHE A 1 72 ? 8.533 -9.603 -14.881 1.00 76.62 72 PHE A CA 1
ATOM 594 C C . PHE A 1 72 ? 9.939 -10.098 -14.577 1.00 76.62 72 PHE A C 1
ATOM 596 O O . PHE A 1 72 ? 10.656 -9.525 -13.768 1.00 76.62 72 PHE A O 1
ATOM 603 N N . ASP A 1 73 ? 10.335 -11.178 -15.249 1.00 75.69 73 ASP A N 1
ATOM 604 C CA . ASP A 1 73 ? 11.552 -11.933 -14.926 1.00 75.69 73 ASP A CA 1
ATOM 605 C C . ASP A 1 73 ? 12.849 -11.107 -14.996 1.00 75.69 73 ASP A C 1
ATOM 607 O O . ASP A 1 73 ? 13.865 -11.517 -14.433 1.00 75.69 73 ASP A O 1
ATOM 611 N N . TRP A 1 74 ? 12.843 -9.980 -15.714 1.00 82.38 74 TRP A N 1
ATOM 612 C CA . TRP A 1 74 ? 14.012 -9.116 -15.916 1.00 82.38 74 TRP A CA 1
ATOM 613 C C . TRP A 1 74 ? 13.899 -7.747 -15.247 1.00 82.38 74 TRP A C 1
ATOM 615 O O . TRP A 1 74 ? 14.853 -6.969 -15.321 1.00 82.38 74 TRP A O 1
ATOM 625 N N . ASP A 1 75 ? 12.782 -7.467 -14.578 1.00 80.75 75 ASP A N 1
ATOM 626 C CA . ASP A 1 75 ? 12.662 -6.278 -13.751 1.00 80.75 75 ASP A CA 1
ATOM 627 C C . ASP A 1 75 ? 13.238 -6.543 -12.361 1.00 80.75 75 ASP A C 1
ATOM 629 O O . ASP A 1 75 ? 13.398 -7.674 -11.903 1.00 80.75 75 ASP A O 1
ATOM 633 N N . THR A 1 76 ? 13.641 -5.461 -11.703 1.00 85.56 76 THR A N 1
ATOM 634 C CA . THR A 1 76 ? 14.080 -5.499 -10.311 1.00 85.56 76 THR A CA 1
ATOM 635 C C . THR A 1 76 ? 13.566 -4.265 -9.594 1.00 85.56 76 THR A C 1
ATOM 637 O O . THR A 1 76 ? 13.281 -3.232 -10.204 1.00 85.56 76 THR A O 1
ATOM 640 N N . GLY A 1 77 ? 13.481 -4.347 -8.271 1.00 87.94 77 GLY A N 1
ATOM 641 C CA . GLY A 1 77 ? 13.118 -3.210 -7.446 1.00 87.94 77 GLY A CA 1
ATOM 642 C C . GLY A 1 77 ? 13.545 -3.395 -6.001 1.00 87.94 77 GLY A C 1
ATOM 643 O O . GLY A 1 77 ? 13.762 -4.510 -5.526 1.00 87.94 77 GLY A O 1
ATOM 644 N N . THR A 1 78 ? 13.629 -2.274 -5.293 1.00 92.31 78 THR A N 1
ATOM 645 C CA . THR A 1 78 ? 13.958 -2.234 -3.869 1.00 92.31 78 THR A CA 1
ATOM 646 C C . THR A 1 78 ? 12.837 -1.531 -3.123 1.00 92.31 78 THR A C 1
ATOM 648 O O . THR A 1 78 ? 12.438 -0.424 -3.486 1.00 92.31 78 THR A O 1
ATOM 651 N N . LEU A 1 79 ? 12.349 -2.150 -2.048 1.00 94.06 79 LEU A N 1
ATOM 652 C CA . LEU A 1 79 ? 11.521 -1.456 -1.069 1.00 94.06 79 LEU A CA 1
ATOM 653 C C . LEU A 1 79 ? 12.442 -0.679 -0.125 1.00 94.06 79 LEU A C 1
ATOM 655 O O . LEU A 1 79 ? 13.076 -1.273 0.743 1.00 94.06 79 LEU A O 1
ATOM 659 N N . ASN A 1 80 ? 12.512 0.638 -0.299 1.00 96.12 80 ASN A N 1
ATOM 660 C CA . ASN A 1 80 ? 13.329 1.493 0.564 1.00 96.12 80 ASN A CA 1
ATOM 661 C C . ASN A 1 80 ? 12.648 1.760 1.914 1.00 96.12 80 ASN A C 1
ATOM 663 O O . ASN A 1 80 ? 13.298 1.733 2.957 1.00 96.12 80 ASN A O 1
ATOM 667 N N . SER A 1 81 ? 11.338 2.005 1.900 1.00 96.12 81 SER A N 1
ATOM 668 C CA . SER A 1 81 ? 10.543 2.290 3.093 1.00 96.12 81 SER A CA 1
ATOM 669 C C . SER A 1 81 ? 9.093 1.848 2.908 1.00 96.12 81 SER A C 1
ATOM 671 O O . SER A 1 81 ? 8.584 1.747 1.792 1.00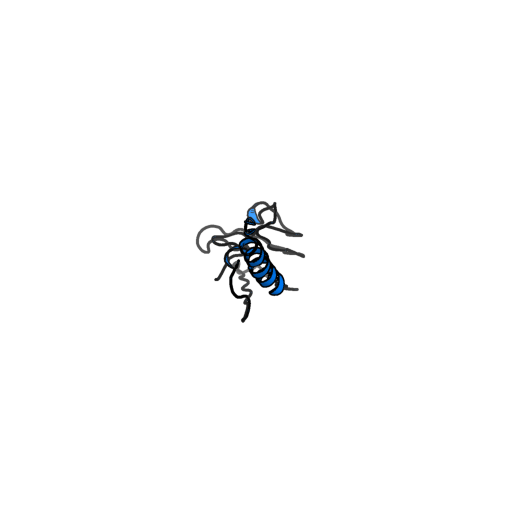 96.12 81 SER A O 1
ATOM 673 N N . PHE A 1 82 ? 8.430 1.570 4.027 1.00 95.56 82 PHE A N 1
ATOM 674 C CA . PHE A 1 82 ? 6.999 1.311 4.096 1.00 95.56 82 PHE A CA 1
ATOM 675 C C . PHE A 1 82 ? 6.454 1.903 5.391 1.00 95.56 82 PHE A C 1
ATOM 677 O O . PHE A 1 82 ? 7.025 1.690 6.460 1.00 95.56 82 PHE A O 1
ATOM 684 N N . GLU A 1 83 ? 5.331 2.601 5.281 1.00 96.50 83 GLU A N 1
ATOM 685 C CA . GLU A 1 83 ? 4.583 3.135 6.409 1.00 96.50 83 GLU A CA 1
ATOM 686 C C . GLU A 1 83 ? 3.124 2.682 6.314 1.00 96.50 83 GLU A C 1
ATOM 688 O O . GLU A 1 83 ? 2.538 2.635 5.231 1.00 96.50 83 GLU A O 1
ATOM 693 N N . LEU A 1 84 ? 2.542 2.348 7.467 1.00 94.94 84 LEU A N 1
ATOM 694 C CA . LEU A 1 84 ? 1.116 2.098 7.619 1.00 94.94 84 LEU A CA 1
ATOM 695 C C . LEU A 1 84 ? 0.556 3.068 8.656 1.00 94.94 84 LEU A C 1
ATOM 697 O O . LEU A 1 84 ? 0.815 2.926 9.851 1.00 94.94 84 LEU A O 1
ATOM 701 N N . THR A 1 85 ? -0.247 4.019 8.195 1.00 95.06 85 THR A N 1
ATOM 702 C CA . THR A 1 85 ? -0.954 4.964 9.059 1.00 95.06 85 THR A CA 1
ATOM 703 C C . THR A 1 85 ? -2.365 4.449 9.329 1.00 95.06 85 THR A C 1
ATOM 705 O O . THR A 1 85 ? -3.117 4.159 8.399 1.00 95.06 85 THR A O 1
ATOM 708 N N . ILE A 1 86 ? -2.736 4.336 10.605 1.00 92.88 86 ILE A N 1
ATOM 709 C CA . ILE A 1 86 ? -4.074 3.919 11.041 1.00 92.88 86 ILE A CA 1
ATOM 710 C C . ILE A 1 86 ? -4.652 5.021 11.924 1.00 92.88 86 ILE A C 1
ATOM 712 O O . ILE A 1 86 ? -4.005 5.463 12.871 1.00 92.88 86 ILE A O 1
ATOM 716 N N . THR A 1 87 ? -5.883 5.440 11.635 1.00 90.38 87 THR A N 1
ATOM 717 C CA . THR A 1 87 ? -6.620 6.409 12.450 1.00 90.38 87 THR A CA 1
ATOM 718 C C . THR A 1 87 ? -7.828 5.727 13.073 1.00 90.38 87 THR A C 1
ATOM 720 O O . THR A 1 87 ? -8.695 5.221 12.365 1.00 90.38 87 THR A O 1
ATOM 723 N N . THR A 1 88 ? -7.891 5.724 14.401 1.00 86.56 88 THR A N 1
ATOM 724 C CA . THR A 1 88 ? -9.048 5.247 15.167 1.00 86.56 88 THR A CA 1
ATOM 725 C C . THR A 1 88 ? -9.752 6.428 15.828 1.00 86.56 88 THR A C 1
ATOM 727 O O . THR A 1 88 ? -9.066 7.350 16.275 1.00 86.56 88 THR A O 1
ATOM 730 N N . PRO A 1 89 ? -11.092 6.430 15.937 1.00 79.56 89 PRO A N 1
ATOM 731 C CA . PRO A 1 89 ? -11.784 7.436 16.729 1.00 79.56 89 PRO A CA 1
ATOM 732 C C . PRO A 1 89 ? -11.349 7.351 18.197 1.00 79.56 89 PRO A C 1
ATOM 734 O O . PRO A 1 89 ? -11.200 6.260 18.751 1.00 79.56 89 PRO A O 1
ATOM 737 N N . GLU A 1 90 ? -11.172 8.508 18.832 1.00 73.56 90 GLU A N 1
ATOM 738 C CA . GLU A 1 90 ? -10.901 8.586 20.266 1.00 73.56 90 GLU A CA 1
ATOM 739 C C . GLU A 1 90 ? -12.085 7.978 21.049 1.00 73.56 90 GLU A C 1
ATOM 741 O O . GLU A 1 90 ? -13.237 8.385 20.837 1.00 73.56 90 GLU A O 1
ATOM 746 N N . PRO A 1 91 ? -11.852 7.031 21.980 1.00 67.31 91 PRO A N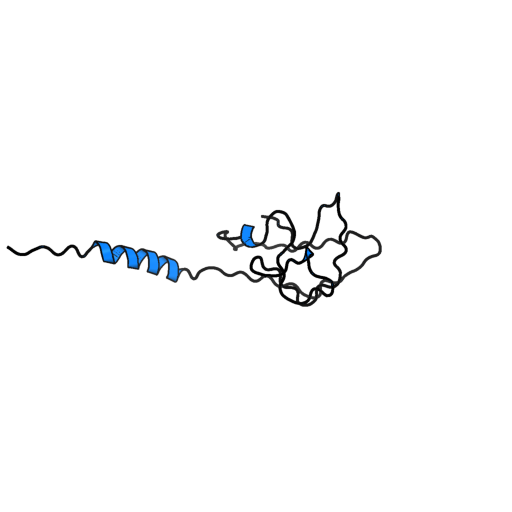 1
ATOM 747 C CA . PRO A 1 91 ? -12.931 6.339 22.690 1.00 67.31 91 PRO A CA 1
ATOM 748 C C . PRO A 1 91 ? -13.867 7.291 23.456 1.00 67.31 91 PRO A C 1
ATOM 750 O O . PRO A 1 91 ? -15.041 6.991 23.685 1.00 67.31 91 PRO A O 1
ATOM 753 N N . THR A 1 92 ? -13.367 8.463 23.846 1.00 59.78 92 THR A N 1
ATOM 754 C CA . THR A 1 92 ? -14.105 9.469 24.620 1.00 59.78 92 THR A CA 1
ATOM 755 C C . THR A 1 92 ? -15.196 10.171 23.813 1.00 59.78 92 THR A C 1
ATOM 757 O O . THR A 1 92 ? -16.230 10.529 24.380 1.00 59.78 92 THR A O 1
ATOM 760 N N . THR A 1 93 ? -15.037 10.324 22.496 1.00 60.03 93 THR A N 1
ATOM 761 C CA . THR A 1 93 ? -16.027 11.006 21.649 1.00 60.03 93 THR A CA 1
ATOM 762 C C . THR A 1 93 ? -17.321 10.196 21.533 1.00 60.03 93 THR A C 1
ATOM 764 O O . THR A 1 93 ? -18.411 10.765 21.567 1.00 60.03 93 THR A O 1
ATOM 767 N N . VAL A 1 94 ? -17.225 8.863 21.494 1.00 60.81 94 VAL A N 1
ATOM 768 C CA . VAL A 1 94 ? -18.393 7.965 21.451 1.00 60.81 94 VAL A CA 1
ATOM 769 C C . VAL A 1 94 ? -19.153 7.991 22.781 1.00 60.81 94 VAL A C 1
ATOM 771 O O . VAL A 1 94 ? -20.379 8.087 22.798 1.00 60.81 94 VAL A O 1
ATOM 774 N N . ILE A 1 95 ? -18.433 7.983 23.907 1.00 60.22 95 ILE A N 1
ATOM 775 C CA . ILE A 1 95 ? -19.031 8.045 25.248 1.00 60.22 95 ILE A CA 1
ATOM 776 C C . ILE A 1 95 ? -19.735 9.393 25.476 1.00 60.22 95 ILE A C 1
ATOM 778 O O . ILE A 1 95 ? -20.855 9.418 25.985 1.00 60.22 95 ILE A O 1
ATOM 782 N N . LEU A 1 96 ? -19.131 10.511 25.057 1.00 60.47 96 LEU A N 1
ATOM 783 C CA . LEU A 1 96 ? -19.743 11.839 25.174 1.00 60.47 96 LEU A CA 1
ATOM 784 C C . LEU A 1 96 ? -21.010 11.985 24.319 1.00 60.47 96 LEU A C 1
ATOM 786 O O . LEU A 1 96 ? -21.983 12.578 24.785 1.00 60.47 96 LEU A O 1
ATOM 790 N N . LEU A 1 97 ? -21.043 11.415 23.110 1.00 62.62 97 LEU A N 1
ATOM 791 C CA . LEU A 1 97 ? -22.241 11.425 22.260 1.00 62.62 97 LEU A CA 1
ATOM 792 C C . LEU A 1 97 ? -23.393 10.614 22.875 1.00 62.62 97 LEU A C 1
ATOM 794 O O . LEU A 1 97 ? -24.540 11.067 22.870 1.00 62.62 97 LEU A O 1
ATOM 798 N N . LEU A 1 98 ? -23.094 9.450 23.459 1.00 63.06 98 LEU A N 1
ATOM 799 C CA . LEU A 1 98 ? -24.096 8.600 24.111 1.00 63.06 98 LEU A CA 1
ATOM 800 C C . LEU A 1 98 ? -24.613 9.207 25.427 1.00 63.06 98 LEU A C 1
ATOM 802 O O . LEU A 1 98 ? -25.813 9.155 25.699 1.00 63.06 98 LEU A O 1
ATOM 806 N N . LEU A 1 99 ? -23.741 9.831 26.223 1.00 63.06 99 LEU A N 1
ATOM 807 C CA . LEU A 1 99 ? -24.134 10.499 27.470 1.00 63.06 99 LEU A CA 1
ATOM 808 C C . LEU A 1 99 ? -24.871 11.828 27.217 1.00 63.06 99 LEU A C 1
ATOM 810 O O . LEU A 1 99 ? -25.833 12.140 27.920 1.00 63.06 99 LEU A O 1
ATOM 814 N N . GLY A 1 100 ? -24.472 12.592 26.195 1.00 58.94 100 GLY A N 1
ATOM 815 C CA . GLY A 1 100 ? -25.081 13.878 25.844 1.00 58.94 100 GLY A CA 1
ATOM 816 C C . GLY A 1 100 ? -26.516 13.764 25.314 1.00 58.94 100 GLY A C 1
ATOM 817 O O . GLY A 1 100 ? -27.366 14.581 25.668 1.00 58.94 100 GLY A O 1
ATOM 818 N N . ALA A 1 101 ? -26.828 12.723 24.533 1.00 59.62 101 ALA A N 1
ATOM 819 C CA . ALA A 1 101 ? -28.190 12.474 24.046 1.00 59.62 101 ALA A CA 1
ATOM 820 C C . ALA A 1 101 ? -29.156 12.013 25.161 1.00 59.62 101 ALA A C 1
ATOM 822 O O . ALA A 1 101 ? -30.347 12.327 25.119 1.00 59.62 101 ALA A O 1
ATOM 823 N N . GLY A 1 102 ? -28.652 11.321 26.192 1.00 53.53 102 GLY A N 1
ATOM 824 C CA . GLY A 1 102 ? -29.453 10.854 27.329 1.00 53.53 102 GLY A CA 1
ATOM 825 C C . GLY A 1 102 ? -30.014 11.983 28.204 1.00 53.53 102 GLY A C 1
ATOM 826 O O . GLY A 1 102 ? -31.143 11.885 28.689 1.00 53.53 102 GLY A O 1
ATOM 827 N N . LEU A 1 103 ? -29.284 13.094 28.354 1.00 53.06 103 LEU A N 1
ATOM 828 C CA . LEU A 1 103 ? -29.669 14.195 29.249 1.00 53.06 103 LEU A CA 1
ATOM 829 C C . LEU A 1 103 ? -30.877 15.011 28.739 1.00 53.06 103 LEU A C 1
ATOM 831 O O . LEU A 1 103 ? -31.664 15.520 29.538 1.00 53.06 103 LEU A O 1
ATOM 835 N N . MET A 1 104 ? -31.078 15.093 27.418 1.00 50.06 104 MET A N 1
ATOM 836 C CA . MET A 1 104 ? -32.165 15.881 26.807 1.00 50.06 104 MET A CA 1
ATOM 837 C C . MET A 1 104 ? -33.560 15.255 26.966 1.00 50.06 104 MET A C 1
ATOM 839 O O . MET A 1 104 ? -34.564 15.936 26.766 1.00 50.06 104 MET A O 1
ATOM 843 N N . THR A 1 105 ? -33.652 13.982 27.361 1.00 51.84 105 THR A N 1
ATOM 844 C CA . THR A 1 105 ? -34.945 13.300 27.569 1.00 51.84 105 THR A CA 1
ATOM 845 C C . THR A 1 105 ? -35.500 13.447 28.992 1.00 51.84 105 THR A C 1
ATOM 847 O O . THR A 1 105 ? -36.669 13.144 29.228 1.00 51.84 105 THR A O 1
ATOM 850 N N . VAL A 1 106 ? -34.701 13.955 29.941 1.00 56.91 106 VAL A N 1
ATOM 851 C CA . VAL A 1 106 ? -35.044 13.974 31.377 1.00 56.91 106 VAL A CA 1
ATOM 852 C C . VAL A 1 106 ? -35.774 15.258 31.809 1.00 56.91 106 VAL A C 1
ATOM 854 O O . VAL A 1 106 ? -36.490 15.257 32.811 1.00 56.91 106 VAL A O 1
ATOM 857 N N . PHE A 1 107 ? -35.711 16.342 31.033 1.00 51.75 107 PHE A N 1
ATOM 858 C CA . PHE A 1 107 ? -36.407 17.593 31.360 1.00 51.75 107 PHE A CA 1
ATOM 859 C C . PHE A 1 107 ? -37.777 17.695 30.679 1.00 51.75 107 PHE A C 1
ATOM 861 O O . PHE A 1 107 ? -37.987 18.494 29.770 1.00 51.75 107 PHE A O 1
ATOM 868 N N . LYS A 1 108 ? -38.756 16.918 31.159 1.00 51.62 108 LYS A N 1
ATOM 869 C CA . LYS A 1 108 ? -40.176 17.228 30.924 1.00 51.62 108 LYS A CA 1
ATOM 870 C C . LYS A 1 108 ? -40.673 18.095 32.093 1.00 51.62 108 LYS A C 1
ATOM 872 O O . LYS A 1 108 ? -40.779 17.577 33.206 1.00 51.62 108 LYS A O 1
ATOM 877 N N . PRO A 1 109 ? -40.963 19.396 31.907 1.00 51.41 109 PRO A N 1
ATOM 878 C CA . PRO A 1 109 ? -41.360 20.253 33.017 1.00 51.41 109 PRO A CA 1
ATOM 879 C C . PRO A 1 109 ? -42.738 19.830 33.541 1.00 51.41 109 PRO A C 1
ATOM 881 O O . PRO A 1 109 ? -43.711 19.770 32.787 1.00 51.41 109 PRO A O 1
ATOM 884 N N . ARG A 1 110 ? -42.841 19.540 34.844 1.00 65.56 110 ARG A N 1
ATOM 885 C CA . ARG A 1 110 ? -44.134 19.372 35.523 1.00 65.56 110 ARG A CA 1
ATOM 886 C C . ARG A 1 110 ? -44.810 20.741 35.619 1.00 65.56 110 ARG A C 1
ATOM 888 O O . ARG A 1 110 ? -44.321 21.623 36.318 1.00 65.56 110 ARG A O 1
ATOM 895 N N . ARG A 1 111 ? -45.928 20.914 34.909 1.00 64.94 111 ARG A N 1
ATOM 896 C CA . ARG A 1 111 ? -46.791 22.099 35.013 1.00 64.94 111 ARG A CA 1
ATOM 897 C C . ARG A 1 111 ? -47.394 22.136 36.425 1.00 64.94 111 ARG A C 1
ATOM 899 O O . ARG A 1 111 ? -47.953 21.136 36.870 1.00 64.94 111 ARG A O 1
ATOM 906 N N . GLY A 1 112 ? -47.183 23.247 37.133 1.00 64.56 112 GLY A N 1
ATOM 907 C CA . GLY A 1 112 ? -47.703 23.495 38.481 1.00 64.56 112 GLY A CA 1
ATOM 908 C C . GLY A 1 112 ? -49.234 23.564 38.532 1.00 64.56 112 GLY A C 1
ATOM 909 O O . GLY A 1 112 ? -49.866 23.686 37.484 1.00 64.56 112 GLY A O 1
ATOM 910 N N . ARG A 1 113 ? -49.755 23.430 39.763 1.00 58.72 113 ARG A N 1
ATOM 911 C CA . ARG A 1 113 ? -51.172 23.313 40.166 1.00 58.72 113 ARG A CA 1
ATOM 912 C C . ARG A 1 113 ? -52.122 24.293 39.488 1.00 58.72 113 ARG A C 1
ATOM 914 O O . ARG A 1 113 ? -51.744 25.477 39.371 1.00 58.72 113 ARG A O 1
#

Foldseek 3Di:
DDWAFEDDDPPDDDDDADAADCEAADQPDPAAPVNDHPPRHDYHHGDDDDGPCVCPPPDPPDDDDDDDDDDDPPDDDDDPDDDDDDDDPDPVVVVCVVVVVVVVVPDPDDDDD

=== Feature glossary ===
Feature key, reading from the visual/contextual features back to the raw sequence:

Rendered structure images. Structure images are PyMOL renders from six orthogonal camera directions. Cartoon representation draws helices as coils and strands as arrows; sticks shows the backbone as bonds; surface shows the solvent-excluded envelope. Rainbow coloring maps sequence position to hue (blue→red, N→C); chain coloring assigns a distinct color per polypeptide.

Contact-map, Ramachandran, and PAE plots. Three diagnostic plots accompany the record. The Cα contact map visualizes the tertiary structure as a 2D adjacency matrix (8 Å cutoff, sequence-local contacts suppressed). The Ramachandran plot shows the distribution of backbone (φ, ψ) torsions, with points in the α and β basins reflecting secondary structure content. The PAE plot shows AlphaFold's inter-residue confidence as a color matrix.

InterPro / GO / CATH / organism. The annotation block draws on four external resources. InterPro: which protein families and domains the sequence belongs to. GO: standardized terms for what the protein does, what process it participates in, and where in the cell it acts. CATH: which structural fold it has in the CATH hierarchy. Organism: the species of origin.

Nearest PDB structures. Structural nearest neighbors (via Foldseek easy-search vs the PDB). Reported per hit: target PDB id, E-value, and alignment TM-score. A TM-score above ~0.5 is the conventional threshold for 'same fold'.

Predicted aligned error. Predicted aligned error is AlphaFold's pairwise confidence. Unlike pLDDT (per-residue), PAE is per-residue-pair and captures whether two parts of the structure are correctly placed relative to each other. Units are ångströms of expected positional error.

Solvent-accessible surface area. SASA measures how much of the protein is reachable by solvent. It is computed by rolling a water-sized probe over the atomic surface and summing the exposed area (Å²). Per-residue SASA distinguishes core (buried, low SASA) from surface (exposed, high SASA) residues; total SASA is a whole-molecule size measure.

B-factor. Crystallographic B-factors measure how much each atom's electron density is smeared out, in Å². They rise in mobile loops and surface residues and fall in the buried interior. In AlphaFold models this column is repurposed to hold pLDDT instead.

pLDDT. For AlphaFold models, the B-factor field carries pLDDT — the model's own estimate of local accuracy on a 0–100 scale. Regions with pLDD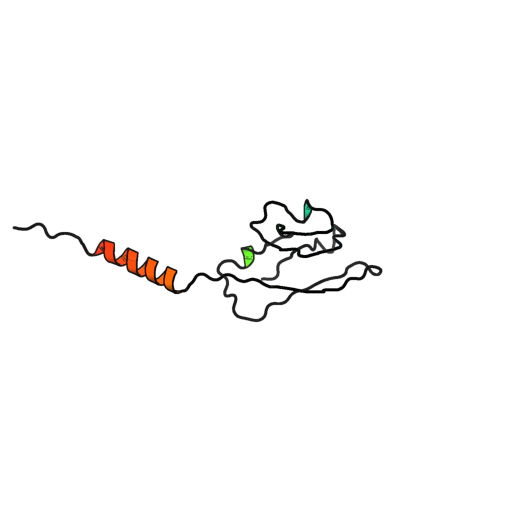T<50 should be treated as essentially unmodeled; they often correspond to intrinsically disordered segments.

Backbone torsions (φ/ψ). φ (phi) and ψ (psi) are the two rotatable backbone dihedrals per residue: φ is the C(i-1)–N–Cα–C torsion, ψ is the N–Cα–C–N(i+1) torsion, both in degrees on (−180°, 180°]. α-helical residues cluster near (−60°, −45°); β-strand residues near (−120°, +130°). A Ramachandran plot is simply a scatter of (φ, ψ) for every residue.

Radius of gyration, Cα contacts, bounding box. Radius of gyration (Rg) is the root-mean-square distance of Cα atoms from their centroid — a single number for overall size and compactness. A globular domain of N residues has Rg ≈ 2.2·N^0.38 Å; an extended or disordered chain has a much larger Rg. The Cα contact count is the number of residue pairs whose Cα atoms are within 8 Å and are more than four positions apart in sequence — a standard proxy for tertiary packing density. The bounding box is the smallest axis-aligned box enclosing all Cα atoms.

Secondary structure (3-state, P-SEA). Three-state secondary structure (P-SEA) collapses the eight DSSP classes into helix (a), strand (b), and coil (c). P-SEA assigns these from Cα geometry alone — distances and angles — without requiring backbone oxygens, so it works on any Cα trace.

Secondary structure (8-state, DSSP). Secondary structure is the local, repeating backbone conformation. DSSP classifies it into eight states by reading the hydrogen-bond network: three helix types (H, G, I), two β types (E, B), two non-regular types (T, S), and unstructured coil (-).

Foldseek 3Di. The Foldseek 3Di string encodes local tertiary geometry as a 20-letter alphabet — one character per residue — derived from the relative positions of nearby Cα atoms. Unlike the amino-acid sequence, 3Di is a direct function of the 3D structure, so two proteins with the same fold have similar 3Di strings even at low sequence identity.

mmCIF coordinates. Structure coordinates are given as an mmCIF _atom_site loop: one row per atom with element, residue name, chain id, sequence number, and x/y/z position in Å. Only the four main-chain atoms per residue are included here; side chains are omitted to keep the record compact.

Sequence. This is the polypeptide sequence — one letter per residue, N-terminus first. Length ranges from a few dozen residues for small domains to over a thousand for large multi-domain proteins.